Protein AF-A0A9X1UP39-F1 (afdb_monomer_lite)

pLDDT: mean 79.32, std 17.48, range [31.98, 96.69]

Structure (mmCIF, N/CA/C/O backbone):
data_AF-A0A9X1UP39-F1
#
_entry.id   AF-A0A9X1UP39-F1
#
loop_
_atom_site.group_PDB
_atom_site.id
_atom_site.type_symbol
_atom_site.label_atom_id
_atom_site.label_alt_id
_atom_site.label_comp_id
_atom_site.label_asym_id
_atom_site.label_entity_id
_atom_site.label_seq_id
_atom_site.pdbx_PDB_ins_code
_atom_site.Cartn_x
_atom_site.Cartn_y
_atom_site.Cartn_z
_atom_site.occupancy
_atom_site.B_iso_or_equiv
_atom_site.auth_seq_id
_atom_site.auth_comp_id
_atom_site.auth_asym_id
_atom_site.auth_atom_id
_atom_site.pdbx_PDB_model_num
ATOM 1 N N . MET A 1 1 ? 25.527 10.934 11.926 1.00 33.34 1 MET A N 1
ATOM 2 C CA . MET A 1 1 ? 24.744 11.881 11.109 1.00 33.34 1 MET A CA 1
ATOM 3 C C . MET A 1 1 ? 23.326 11.352 11.073 1.00 33.34 1 MET A C 1
ATOM 5 O O . MET A 1 1 ? 23.137 10.259 10.563 1.00 33.34 1 MET A O 1
ATOM 9 N N . ASN A 1 2 ? 22.376 12.047 11.701 1.00 31.98 2 ASN A N 1
ATOM 10 C CA . ASN A 1 2 ? 20.957 11.747 11.510 1.00 31.98 2 ASN A CA 1
ATOM 11 C C . ASN A 1 2 ? 20.578 12.289 10.131 1.00 31.98 2 ASN A C 1
ATOM 13 O O . ASN A 1 2 ? 20.816 13.477 9.906 1.00 31.98 2 ASN A O 1
ATOM 17 N N . PRO A 1 3 ? 20.046 11.477 9.206 1.00 48.44 3 PRO A N 1
ATOM 18 C CA . PRO A 1 3 ? 19.388 12.034 8.040 1.00 48.44 3 PRO A CA 1
ATOM 19 C C . PRO A 1 3 ? 18.202 12.850 8.554 1.00 48.44 3 PRO A C 1
ATOM 21 O O . PRO A 1 3 ? 17.373 12.326 9.300 1.00 48.44 3 PRO A O 1
ATOM 24 N N . ASP A 1 4 ? 18.143 14.129 8.199 1.00 40.31 4 ASP A N 1
ATOM 25 C CA . ASP A 1 4 ? 16.916 14.912 8.294 1.00 40.31 4 ASP A CA 1
ATOM 26 C C . ASP A 1 4 ? 15.896 14.263 7.349 1.00 40.31 4 ASP A C 1
ATOM 28 O O . ASP A 1 4 ? 15.846 14.540 6.150 1.00 40.31 4 ASP A O 1
ATOM 32 N N . TYR A 1 5 ? 15.126 13.314 7.883 1.00 45.69 5 TYR A N 1
ATOM 33 C CA . TYR A 1 5 ? 14.015 12.691 7.182 1.00 45.69 5 TYR A CA 1
ATOM 34 C C . TYR A 1 5 ? 12.920 13.742 7.034 1.00 45.69 5 TYR A C 1
ATOM 36 O O . TYR A 1 5 ? 12.173 14.037 7.967 1.00 45.69 5 TYR A O 1
ATOM 44 N N . THR A 1 6 ? 12.802 14.307 5.840 1.00 47.38 6 THR A N 1
ATOM 45 C CA . THR A 1 6 ? 11.602 15.030 5.423 1.00 47.38 6 THR A CA 1
ATOM 46 C C . THR A 1 6 ? 10.481 14.000 5.228 1.00 47.38 6 THR A C 1
ATOM 48 O O . THR A 1 6 ? 10.207 13.545 4.125 1.00 47.38 6 THR A O 1
ATOM 51 N N . LEU A 1 7 ? 9.862 13.587 6.344 1.00 54.84 7 LEU A N 1
ATOM 52 C CA . LEU A 1 7 ? 8.883 12.489 6.479 1.00 54.84 7 LEU A CA 1
ATOM 53 C C . LEU A 1 7 ? 7.608 12.625 5.622 1.00 54.84 7 LEU A C 1
ATOM 55 O O . LEU A 1 7 ? 6.813 11.689 5.553 1.00 54.84 7 LEU A O 1
ATOM 59 N N . ASP A 1 8 ? 7.397 13.770 4.977 1.00 61.25 8 ASP A N 1
ATOM 60 C CA . ASP A 1 8 ? 6.216 14.023 4.149 1.00 61.25 8 ASP A CA 1
ATOM 61 C C . ASP A 1 8 ? 6.469 13.857 2.644 1.00 61.25 8 ASP A C 1
ATOM 63 O O . ASP A 1 8 ? 5.511 13.739 1.877 1.00 61.25 8 ASP A O 1
ATOM 67 N N . ALA A 1 9 ? 7.730 13.811 2.206 1.00 72.75 9 ALA A N 1
ATOM 68 C CA . ALA A 1 9 ? 8.061 13.599 0.803 1.00 72.75 9 ALA A CA 1
ATOM 69 C C . ALA A 1 9 ? 8.105 12.102 0.464 1.00 72.75 9 ALA A C 1
ATOM 71 O O . ALA A 1 9 ? 8.513 11.266 1.272 1.00 72.75 9 ALA A O 1
ATOM 72 N N . LEU A 1 10 ? 7.687 11.765 -0.757 1.00 82.44 10 LEU A N 1
ATOM 73 C CA . LEU A 1 10 ? 7.930 10.440 -1.321 1.00 82.44 10 LEU A CA 1
ATOM 74 C C . LEU A 1 10 ? 9.443 10.214 -1.447 1.00 82.44 10 LEU A C 1
ATOM 76 O O . LEU A 1 10 ? 10.126 11.106 -1.956 1.00 82.44 10 LEU A O 1
ATOM 80 N N . PRO A 1 11 ? 9.978 9.051 -1.033 1.00 84.06 11 PRO A N 1
ATOM 81 C CA . PRO A 1 11 ? 11.379 8.734 -1.272 1.00 84.06 11 PRO A CA 1
ATOM 82 C C . PRO A 1 11 ? 11.670 8.745 -2.773 1.00 84.06 11 PRO A C 1
ATOM 84 O O . PRO A 1 11 ? 10.984 8.057 -3.530 1.00 84.06 11 PRO A O 1
ATOM 87 N N . THR A 1 12 ? 12.693 9.482 -3.206 1.00 85.12 12 THR A N 1
ATOM 88 C CA . THR A 1 12 ? 13.084 9.548 -4.625 1.00 85.12 12 THR A CA 1
ATOM 89 C C . THR A 1 12 ? 13.340 8.156 -5.199 1.00 85.12 12 THR A C 1
ATOM 91 O O . THR A 1 12 ? 12.832 7.831 -6.265 1.00 85.12 12 THR A O 1
ATOM 94 N N . GLU A 1 13 ? 14.013 7.294 -4.433 1.00 85.19 13 GLU A N 1
ATOM 95 C CA . GLU A 1 13 ? 14.283 5.901 -4.811 1.00 85.19 13 GLU A CA 1
ATOM 96 C C . GLU A 1 13 ? 13.006 5.116 -5.141 1.00 85.19 13 GLU A C 1
ATOM 98 O O . GLU A 1 13 ? 12.998 4.295 -6.051 1.00 85.19 13 GLU A O 1
ATOM 103 N N . LEU A 1 14 ? 11.904 5.367 -4.422 1.00 84.12 14 LEU A N 1
ATOM 104 C CA . LEU A 1 14 ? 10.632 4.691 -4.676 1.00 84.12 14 LEU A CA 1
ATOM 105 C C . LEU A 1 14 ? 10.068 5.081 -6.044 1.00 84.12 14 LEU A C 1
ATOM 107 O O . LEU A 1 14 ? 9.594 4.214 -6.774 1.00 84.12 14 LEU A O 1
ATOM 111 N N . VAL A 1 15 ? 10.126 6.371 -6.385 1.00 86.19 15 VAL A N 1
ATOM 112 C CA . VAL A 1 15 ? 9.671 6.877 -7.687 1.00 86.19 15 VAL A CA 1
ATOM 113 C C . VAL A 1 15 ? 10.541 6.298 -8.800 1.00 86.19 15 VAL A C 1
ATOM 115 O O . VAL A 1 15 ? 10.008 5.723 -9.744 1.00 86.19 15 VAL A O 1
ATOM 118 N N . GLU A 1 16 ? 11.864 6.333 -8.631 1.00 87.75 16 GLU A N 1
ATOM 119 C CA . GLU A 1 16 ? 12.816 5.763 -9.590 1.00 87.75 16 GLU A CA 1
ATOM 120 C C . GLU A 1 16 ? 12.591 4.259 -9.813 1.00 87.75 16 GLU A C 1
ATOM 122 O O . GLU A 1 16 ? 12.657 3.783 -10.946 1.00 87.75 16 GLU A O 1
ATOM 127 N N . TYR A 1 17 ? 12.293 3.489 -8.759 1.00 85.62 17 TYR A N 1
ATOM 128 C CA . TYR A 1 17 ? 11.991 2.063 -8.905 1.00 85.62 17 TYR A CA 1
ATOM 129 C C . TYR A 1 17 ? 10.691 1.808 -9.660 1.00 85.62 17 TYR A C 1
ATOM 131 O O . TYR A 1 17 ? 10.647 0.876 -10.461 1.00 85.62 17 TYR A O 1
ATOM 139 N N . ILE A 1 18 ? 9.654 2.613 -9.418 1.00 86.06 18 ILE A N 1
ATOM 140 C CA . ILE A 1 18 ? 8.373 2.483 -10.117 1.00 86.06 18 ILE A CA 1
ATOM 141 C C . ILE A 1 18 ? 8.559 2.801 -11.604 1.00 86.06 18 ILE A C 1
ATOM 143 O O . ILE A 1 18 ? 8.178 1.988 -12.440 1.00 86.06 18 ILE A O 1
ATOM 147 N N . GLU A 1 19 ? 9.224 3.912 -11.926 1.00 86.19 19 GLU A N 1
ATOM 148 C CA . GLU A 1 19 ? 9.491 4.324 -13.311 1.00 86.19 19 GLU A CA 1
ATOM 149 C C . GLU A 1 19 ? 10.391 3.321 -14.051 1.00 86.19 19 GLU A C 1
ATOM 151 O O . GLU A 1 19 ? 10.172 3.018 -15.225 1.00 86.19 19 GLU A O 1
ATOM 156 N N . ARG A 1 20 ? 11.391 2.740 -13.370 1.00 85.00 20 ARG A N 1
ATOM 157 C CA . ARG A 1 20 ? 12.272 1.716 -13.960 1.00 85.00 20 ARG A CA 1
ATOM 158 C C . ARG A 1 20 ? 11.538 0.412 -14.274 1.00 85.00 20 ARG A C 1
ATOM 160 O O . ARG A 1 20 ? 12.004 -0.349 -15.120 1.00 85.00 20 ARG A O 1
ATOM 167 N N . ALA A 1 21 ? 10.440 0.127 -13.582 1.00 81.94 21 ALA A N 1
ATOM 168 C CA . ALA A 1 21 ? 9.679 -1.098 -13.780 1.00 81.94 21 ALA A CA 1
ATOM 169 C C . ALA A 1 21 ? 8.984 -1.136 -15.150 1.00 81.94 21 ALA A C 1
ATOM 171 O O . ALA A 1 21 ? 8.856 -2.208 -15.745 1.00 81.94 21 ALA A O 1
ATOM 172 N N . GLY A 1 22 ? 8.574 0.024 -15.666 1.00 76.50 22 GLY A N 1
ATOM 173 C CA . GLY A 1 22 ? 7.890 0.162 -16.948 1.00 76.50 22 GLY A CA 1
ATOM 174 C C . GLY A 1 22 ? 6.450 -0.367 -16.959 1.00 76.50 22 GLY A C 1
ATOM 175 O O . GLY A 1 22 ? 6.012 -1.102 -16.073 1.00 76.50 22 GLY A O 1
ATOM 176 N N . GLU A 1 23 ? 5.715 -0.037 -18.025 1.00 75.06 23 GLU A N 1
ATOM 177 C CA . GLU A 1 23 ? 4.242 -0.125 -18.062 1.00 75.06 23 GLU A CA 1
ATOM 178 C C . GLU A 1 23 ? 3.669 -1.544 -17.897 1.00 75.06 23 GLU A C 1
ATOM 180 O O . GLU A 1 23 ? 2.533 -1.730 -17.443 1.00 75.06 23 GLU A O 1
ATOM 185 N N . ALA A 1 24 ? 4.447 -2.563 -18.269 1.00 77.31 24 ALA A N 1
ATOM 186 C CA . ALA A 1 24 ? 4.059 -3.965 -18.131 1.00 77.31 24 ALA A CA 1
ATOM 187 C C . ALA A 1 24 ? 4.182 -4.479 -16.687 1.00 77.31 24 ALA A C 1
ATOM 189 O O . ALA A 1 24 ? 3.649 -5.545 -16.368 1.00 77.31 24 ALA A O 1
ATOM 190 N N . SER A 1 25 ? 4.850 -3.728 -15.809 1.00 84.00 25 SER A N 1
ATOM 191 C CA . SER A 1 25 ? 5.100 -4.163 -14.447 1.00 84.00 25 SER A CA 1
ATOM 192 C C . SER A 1 25 ? 3.842 -4.227 -13.596 1.00 84.00 25 SER A C 1
ATOM 194 O O . SER A 1 25 ? 2.832 -3.528 -13.778 1.00 84.00 25 SER A O 1
ATOM 196 N N . ARG A 1 26 ? 3.923 -5.138 -12.633 1.00 88.19 26 ARG A N 1
ATOM 197 C CA . ARG A 1 26 ? 2.893 -5.411 -11.647 1.00 88.19 26 ARG A CA 1
ATOM 198 C C . ARG A 1 26 ? 3.521 -5.351 -10.267 1.00 88.19 26 ARG A C 1
ATOM 200 O O . ARG A 1 26 ? 4.604 -5.883 -10.030 1.00 88.19 26 ARG A O 1
ATOM 207 N N . PHE A 1 27 ? 2.812 -4.679 -9.377 1.00 90.31 27 PHE A N 1
ATOM 208 C CA . PHE A 1 27 ? 3.225 -4.436 -8.012 1.00 90.31 27 PHE A CA 1
ATOM 209 C C . PHE A 1 27 ? 2.244 -5.145 -7.098 1.00 90.31 27 PHE A C 1
ATOM 211 O O . PHE A 1 27 ? 1.042 -4.881 -7.149 1.00 90.31 27 PHE A O 1
ATOM 218 N N . ARG A 1 28 ? 2.736 -6.040 -6.249 1.00 92.31 28 ARG A N 1
ATOM 219 C CA . ARG A 1 28 ? 1.906 -6.654 -5.217 1.00 92.31 28 ARG A CA 1
ATOM 220 C C . ARG A 1 28 ? 1.858 -5.723 -4.021 1.00 92.31 28 ARG A C 1
ATOM 222 O O . ARG A 1 28 ? 2.900 -5.371 -3.473 1.00 92.31 28 ARG A O 1
ATOM 229 N N . ARG A 1 29 ? 0.660 -5.349 -3.589 1.00 94.06 29 ARG A N 1
ATOM 230 C CA . ARG A 1 29 ? 0.463 -4.532 -2.39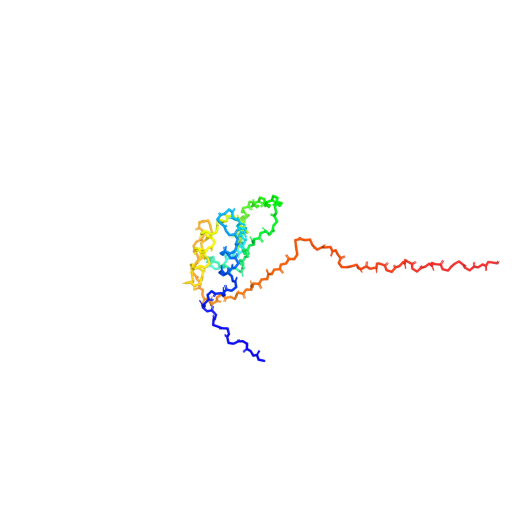5 1.00 94.06 29 ARG A CA 1
ATOM 231 C C . ARG A 1 29 ? -0.199 -5.370 -1.311 1.00 94.06 29 ARG A C 1
ATOM 233 O O . ARG A 1 29 ? -1.216 -6.013 -1.543 1.00 94.06 29 ARG A O 1
ATOM 240 N N . ARG A 1 30 ? 0.391 -5.346 -0.116 1.00 95.25 30 ARG A N 1
ATOM 241 C CA . ARG A 1 30 ? -0.084 -6.042 1.084 1.00 95.25 30 ARG A CA 1
ATOM 242 C C . ARG A 1 30 ? -0.254 -5.049 2.216 1.00 95.25 30 ARG A C 1
ATOM 244 O O . ARG A 1 30 ? 0.629 -4.223 2.439 1.00 95.25 30 ARG A O 1
ATOM 251 N N . ALA A 1 31 ? -1.363 -5.124 2.938 1.00 95.94 31 ALA A N 1
ATOM 252 C CA . ALA A 1 31 ? -1.624 -4.233 4.059 1.00 95.94 31 ALA A CA 1
ATOM 253 C C . ALA A 1 31 ? -2.285 -4.952 5.230 1.00 95.94 31 ALA A C 1
ATOM 255 O O . ALA A 1 31 ? -3.106 -5.852 5.055 1.00 95.94 31 ALA A O 1
ATOM 256 N N . VAL A 1 32 ? -1.941 -4.504 6.435 1.00 96.19 32 VAL A N 1
ATOM 257 C CA . VAL A 1 32 ? -2.578 -4.942 7.676 1.00 96.19 32 VAL A CA 1
ATOM 258 C C . VAL A 1 32 ? -3.382 -3.782 8.231 1.00 96.19 32 VAL A C 1
ATOM 260 O O . VAL A 1 32 ? -2.820 -2.756 8.630 1.00 96.19 32 VAL A O 1
ATOM 263 N N . LEU A 1 33 ? -4.700 -3.954 8.263 1.00 95.75 33 LEU A N 1
ATOM 264 C CA . LEU A 1 33 ? -5.625 -3.004 8.868 1.00 95.75 33 LEU A CA 1
ATOM 265 C C . LEU A 1 33 ? -6.111 -3.558 10.201 1.00 95.75 33 LEU A C 1
ATOM 267 O O . LEU A 1 33 ? -6.390 -4.751 10.307 1.00 95.75 33 LEU A O 1
ATOM 271 N N . THR A 1 34 ? -6.259 -2.704 11.208 1.00 96.06 34 THR A N 1
ATOM 272 C CA . THR A 1 34 ? -6.835 -3.091 12.506 1.00 96.06 34 THR A CA 1
ATOM 273 C C . THR A 1 34 ? -7.956 -2.154 12.903 1.00 96.06 34 THR A C 1
ATOM 275 O O . THR A 1 34 ? -7.842 -0.954 12.670 1.00 96.06 34 THR A O 1
ATOM 278 N N . ASN A 1 35 ? -9.006 -2.681 13.529 1.00 93.94 35 ASN A N 1
ATOM 279 C CA . ASN A 1 35 ? -10.087 -1.882 14.092 1.00 93.94 35 ASN A CA 1
ATOM 280 C C . ASN A 1 35 ? -9.876 -1.702 15.601 1.00 93.94 35 ASN A C 1
ATOM 282 O O . ASN A 1 35 ? -9.979 -2.663 16.368 1.00 93.94 35 ASN A O 1
ATOM 286 N N . GLY A 1 36 ? -9.577 -0.470 16.012 1.00 89.75 36 GLY A N 1
ATOM 287 C CA . GLY A 1 36 ? -9.526 -0.048 17.408 1.00 89.75 36 GLY A CA 1
ATOM 288 C C . GLY A 1 36 ? -10.621 0.978 17.677 1.00 89.75 36 GLY A C 1
ATOM 289 O O . GLY A 1 36 ? -10.746 1.954 16.945 1.00 89.75 36 GLY A O 1
ATOM 290 N N . ASN A 1 37 ? -11.428 0.774 18.721 1.00 89.06 37 ASN A N 1
ATOM 291 C CA . ASN A 1 37 ? -12.481 1.718 19.127 1.00 89.06 37 ASN A CA 1
ATOM 292 C C . ASN A 1 37 ? -13.459 2.105 17.993 1.00 89.06 37 ASN A C 1
ATOM 294 O O . ASN A 1 37 ? -13.923 3.241 17.928 1.00 89.06 37 ASN A O 1
ATOM 298 N N . GLY A 1 38 ? -13.761 1.172 17.083 1.00 89.06 38 GLY A N 1
ATOM 299 C CA . GLY A 1 38 ? -14.666 1.404 15.953 1.00 89.06 38 GLY A CA 1
ATOM 300 C C . GLY A 1 38 ? -14.022 2.112 14.757 1.00 89.06 38 GLY A C 1
ATOM 301 O O . GLY A 1 38 ? -14.719 2.403 13.786 1.00 89.06 38 GLY A O 1
ATOM 302 N N . LYS A 1 39 ? -12.710 2.373 14.792 1.00 90.88 39 LYS A N 1
ATOM 303 C CA . LYS A 1 39 ? -11.961 3.031 13.720 1.00 90.88 39 LYS A CA 1
ATOM 304 C C . LYS A 1 39 ? -10.923 2.086 13.122 1.00 90.88 39 LYS A C 1
ATOM 306 O O . LYS A 1 39 ? -10.156 1.451 13.842 1.00 90.88 39 LYS A O 1
ATOM 311 N N . TRP A 1 40 ? -10.891 2.014 11.793 1.00 93.88 40 TRP A N 1
ATOM 312 C CA . TRP A 1 40 ? -9.854 1.288 11.065 1.00 93.88 40 TRP A CA 1
ATOM 313 C C . TRP A 1 40 ? -8.569 2.112 10.969 1.00 93.88 40 TRP A C 1
ATOM 315 O O . TRP A 1 40 ? -8.598 3.301 10.651 1.00 93.88 40 TRP A O 1
ATOM 325 N N . GLU A 1 41 ? -7.442 1.452 11.206 1.00 93.25 41 GLU A N 1
ATOM 326 C CA . GLU A 1 41 ? -6.095 2.017 11.164 1.00 93.25 41 GLU A CA 1
ATOM 327 C C . GLU A 1 41 ? -5.185 1.135 10.308 1.00 93.25 41 GLU A C 1
ATOM 329 O O . GLU A 1 41 ? -5.264 -0.094 10.370 1.00 93.25 41 GLU A O 1
ATOM 334 N N . LEU A 1 42 ? -4.291 1.763 9.543 1.00 93.50 42 LEU A N 1
ATOM 335 C CA . LEU A 1 42 ? -3.228 1.075 8.816 1.00 93.50 42 LEU A CA 1
ATOM 336 C C . LEU A 1 42 ? -2.061 0.801 9.772 1.00 93.50 42 LEU A C 1
ATOM 338 O O . LEU A 1 42 ? -1.487 1.742 10.317 1.00 93.50 42 LEU A O 1
ATOM 342 N N . ARG A 1 43 ? -1.689 -0.469 9.958 1.00 92.62 43 ARG A N 1
ATOM 343 C CA . ARG A 1 43 ? -0.521 -0.858 10.771 1.00 92.62 43 ARG A CA 1
ATOM 344 C C . ARG A 1 4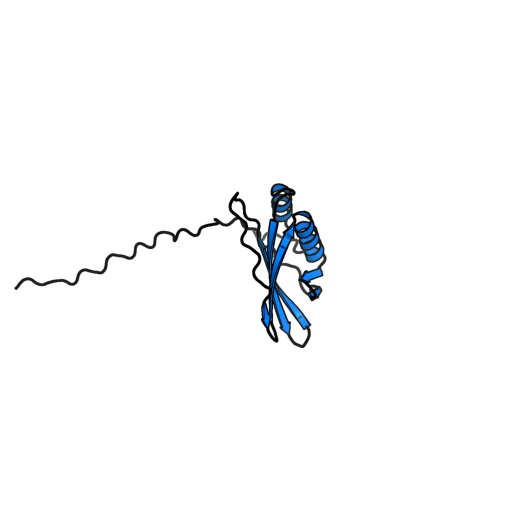3 ? 0.752 -0.937 9.951 1.00 92.62 43 ARG A C 1
ATOM 346 O O . ARG A 1 43 ? 1.786 -0.434 10.373 1.00 92.62 43 ARG A O 1
ATOM 353 N N . CYS A 1 44 ? 0.671 -1.564 8.787 1.00 92.50 44 CYS A N 1
ATOM 354 C CA . CYS A 1 44 ? 1.766 -1.629 7.835 1.00 92.50 44 CYS A CA 1
ATOM 355 C C . CYS A 1 44 ? 1.220 -1.813 6.421 1.00 92.50 44 CYS A C 1
ATOM 357 O O . CYS A 1 44 ? 0.137 -2.369 6.221 1.00 92.50 44 CYS A O 1
ATOM 359 N N . CYS A 1 45 ? 1.988 -1.332 5.449 1.00 93.88 45 CYS A N 1
ATOM 360 C CA . CYS A 1 45 ? 1.754 -1.549 4.033 1.00 93.88 45 CYS A CA 1
ATOM 361 C C . CYS A 1 45 ? 3.092 -1.877 3.380 1.00 93.88 45 CYS A C 1
ATOM 363 O O . CYS A 1 45 ? 4.093 -1.212 3.643 1.00 93.88 45 CYS A O 1
ATOM 365 N N . THR A 1 46 ? 3.103 -2.876 2.513 1.00 93.62 46 THR A N 1
ATOM 366 C CA . THR A 1 46 ? 4.260 -3.241 1.702 1.00 93.62 46 THR A CA 1
ATOM 367 C C . THR A 1 46 ? 3.828 -3.252 0.249 1.00 93.62 46 THR A C 1
ATOM 369 O O . THR A 1 46 ? 2.772 -3.790 -0.078 1.00 93.62 46 THR A O 1
ATOM 372 N N . VAL A 1 47 ? 4.637 -2.644 -0.610 1.00 92.12 47 VAL A N 1
ATOM 373 C CA . VAL A 1 47 ? 4.492 -2.734 -2.060 1.00 92.12 47 VAL A CA 1
ATOM 374 C C . VAL A 1 47 ? 5.744 -3.404 -2.597 1.00 92.12 47 VAL A C 1
ATOM 376 O O . VAL A 1 47 ? 6.856 -3.007 -2.261 1.00 92.12 47 VAL A O 1
ATOM 379 N N . GLU A 1 48 ? 5.558 -4.452 -3.383 1.00 90.19 48 GLU A N 1
ATOM 380 C CA . GLU A 1 48 ? 6.621 -5.314 -3.880 1.00 90.19 48 GLU A CA 1
ATOM 381 C C . GLU A 1 48 ? 6.573 -5.346 -5.398 1.00 90.19 48 GLU A C 1
ATOM 383 O O . GLU A 1 48 ? 5.515 -5.561 -5.989 1.00 90.19 48 GLU A O 1
ATOM 388 N N . TRP A 1 49 ? 7.734 -5.182 -6.016 1.00 87.31 49 TRP A N 1
ATOM 389 C CA . TRP A 1 49 ? 7.935 -5.425 -7.434 1.00 87.31 49 TRP A CA 1
ATOM 390 C C . TRP A 1 49 ? 8.903 -6.595 -7.605 1.00 87.31 49 TRP A C 1
ATOM 392 O O . TRP A 1 49 ? 9.912 -6.685 -6.903 1.00 87.31 49 TRP A O 1
ATOM 402 N N . PHE A 1 50 ? 8.580 -7.503 -8.522 1.00 80.69 50 PHE A N 1
ATOM 403 C CA . PHE A 1 50 ? 9.378 -8.687 -8.819 1.00 80.69 50 PHE A CA 1
ATOM 404 C C . PHE A 1 50 ? 10.226 -8.436 -10.068 1.00 80.69 50 PHE A C 1
ATOM 406 O O . PHE A 1 50 ? 9.698 -8.222 -11.154 1.00 80.69 50 PHE A O 1
ATOM 413 N N . PHE A 1 51 ? 11.550 -8.469 -9.903 1.00 72.75 51 PHE A N 1
ATOM 414 C CA . PHE A 1 51 ? 12.544 -8.144 -10.936 1.00 72.75 51 PHE A CA 1
ATOM 415 C C . PHE A 1 51 ? 12.832 -9.289 -11.933 1.00 72.75 51 PHE A C 1
ATOM 417 O O . PHE A 1 51 ? 13.897 -9.304 -12.548 1.00 72.75 51 PHE A O 1
ATOM 424 N N . CYS A 1 52 ? 11.943 -10.272 -12.084 1.00 62.94 52 CYS A N 1
ATOM 425 C CA . CYS A 1 52 ? 12.225 -11.487 -12.854 1.00 62.94 52 CYS A CA 1
ATOM 426 C C . CYS A 1 52 ? 11.140 -11.774 -13.898 1.00 62.94 52 CYS A C 1
ATOM 428 O O . CYS A 1 52 ? 9.976 -11.464 -13.673 1.00 62.94 52 CYS A O 1
ATOM 430 N N . ASP A 1 53 ? 11.529 -12.445 -14.989 1.00 60.84 53 ASP A N 1
ATOM 431 C CA . ASP A 1 53 ? 10.625 -13.004 -16.014 1.00 60.84 53 ASP A CA 1
ATOM 432 C C . ASP A 1 53 ? 9.774 -14.183 -15.488 1.00 60.84 53 ASP A C 1
ATOM 434 O O . ASP A 1 53 ? 8.999 -14.788 -16.229 1.00 60.84 53 ASP A O 1
ATOM 438 N N . GLU A 1 54 ? 9.944 -14.549 -14.215 1.00 61.12 54 GLU A N 1
ATOM 439 C CA . GLU A 1 54 ? 9.136 -15.564 -13.549 1.00 61.12 54 GLU A CA 1
ATOM 440 C C . GLU A 1 54 ? 7.730 -15.031 -13.252 1.00 61.12 54 GLU A C 1
ATOM 442 O O . GLU A 1 54 ? 7.518 -13.845 -12.995 1.00 61.12 54 GLU A O 1
ATOM 447 N N . GLU A 1 55 ? 6.749 -15.932 -13.29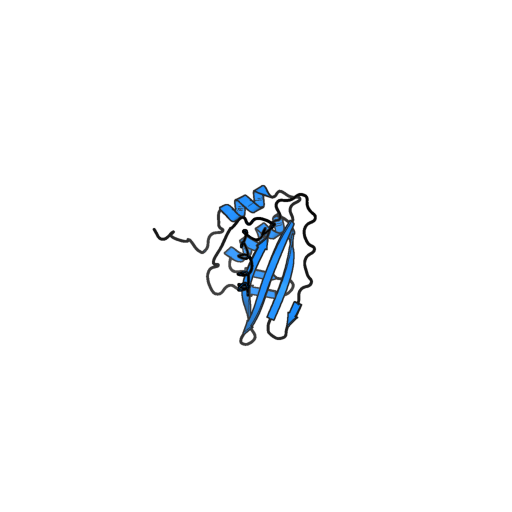7 1.00 66.88 55 GLU A N 1
ATOM 448 C CA . GLU A 1 55 ? 5.345 -15.593 -13.104 1.00 66.88 55 GLU A CA 1
ATOM 449 C C . GLU A 1 55 ? 5.136 -14.922 -11.739 1.00 66.88 55 GLU A C 1
ATOM 451 O O . GLU A 1 55 ? 5.453 -15.483 -10.686 1.00 66.88 55 GLU A O 1
ATOM 456 N N . MET A 1 56 ? 4.605 -13.696 -11.757 1.00 72.50 56 MET A N 1
ATOM 457 C CA . MET A 1 56 ? 4.303 -12.974 -10.528 1.00 72.50 56 MET A CA 1
ATOM 458 C C . MET A 1 56 ? 3.317 -13.802 -9.689 1.00 72.50 56 MET A C 1
ATOM 460 O O . MET A 1 56 ? 2.278 -14.209 -10.218 1.00 72.50 56 MET A O 1
ATOM 464 N N . PRO A 1 57 ? 3.576 -14.008 -8.383 1.00 71.81 57 PRO A N 1
ATOM 465 C CA . PRO A 1 57 ? 2.641 -14.721 -7.528 1.00 71.81 57 PRO A CA 1
ATOM 466 C C . PRO A 1 57 ? 1.257 -14.075 -7.595 1.00 71.81 57 PRO A C 1
ATOM 468 O O . PRO A 1 57 ? 1.125 -12.855 -7.448 1.00 71.81 57 PRO A O 1
ATOM 471 N N . SER A 1 58 ? 0.220 -14.890 -7.794 1.00 75.38 58 SER A N 1
ATOM 472 C CA . SER A 1 58 ? -1.160 -14.418 -7.717 1.00 75.38 58 SER A CA 1
ATOM 473 C C . SER A 1 58 ? -1.408 -13.781 -6.351 1.00 75.38 58 SER A C 1
ATOM 475 O O . SER A 1 58 ? -1.026 -14.368 -5.335 1.00 75.38 58 SER A O 1
ATOM 477 N N . ALA A 1 59 ? -2.074 -12.625 -6.324 1.00 79.62 59 ALA A N 1
ATOM 478 C CA . ALA A 1 59 ? -2.499 -12.022 -5.068 1.00 79.62 59 ALA A CA 1
ATOM 479 C C . ALA A 1 59 ? -3.341 -13.019 -4.261 1.00 79.62 59 ALA A C 1
ATOM 481 O O . ALA A 1 59 ? -4.306 -13.598 -4.772 1.00 79.62 59 ALA A O 1
ATOM 482 N N . ALA A 1 60 ? -2.972 -13.222 -2.999 1.00 81.88 60 ALA A N 1
ATOM 483 C CA . ALA A 1 60 ? -3.780 -13.972 -2.057 1.00 81.88 60 ALA A CA 1
ATOM 484 C C . ALA A 1 60 ? -5.134 -13.278 -1.848 1.00 81.88 60 ALA A C 1
ATOM 486 O O . ALA A 1 60 ? -5.282 -12.066 -2.002 1.00 81.88 60 ALA A O 1
ATOM 487 N N . SER A 1 61 ? -6.148 -14.055 -1.470 1.00 86.44 61 SER A N 1
ATOM 488 C CA . SER A 1 61 ? -7.445 -13.480 -1.111 1.00 86.44 61 SER A CA 1
ATOM 489 C C . SER A 1 61 ? -7.311 -12.569 0.111 1.00 86.44 61 SER A C 1
ATOM 491 O O . SER A 1 61 ? -6.575 -12.875 1.050 1.00 86.44 61 SER A O 1
ATOM 493 N N . THR A 1 62 ? -8.058 -11.465 0.124 1.00 90.56 62 THR A N 1
ATOM 494 C CA . THR A 1 62 ? -8.168 -10.623 1.321 1.00 90.56 62 THR A CA 1
ATOM 495 C C . THR A 1 62 ? -8.827 -11.425 2.443 1.00 90.56 62 THR A C 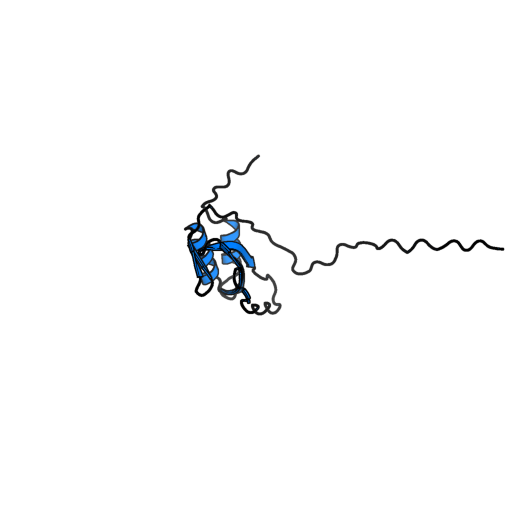1
ATOM 497 O O . THR A 1 62 ? -9.919 -11.964 2.262 1.00 90.56 62 THR A O 1
ATOM 500 N N . HIS A 1 63 ? -8.181 -11.487 3.607 1.00 92.69 63 HIS A N 1
ATOM 501 C CA . HIS A 1 63 ? -8.718 -12.168 4.784 1.00 92.69 63 HIS A CA 1
ATOM 502 C C . HIS A 1 63 ? -9.310 -11.143 5.747 1.00 92.69 63 HIS A C 1
ATOM 504 O O . HIS A 1 63 ? -8.627 -10.209 6.174 1.00 92.69 63 HIS A O 1
ATOM 510 N N . GLN A 1 64 ? -10.579 -11.332 6.101 1.00 93.50 64 GLN A N 1
ATOM 511 C CA . GLN A 1 64 ? -11.295 -10.469 7.032 1.00 93.50 64 GLN A CA 1
ATOM 512 C C . GLN A 1 64 ? -11.503 -11.180 8.368 1.00 93.50 64 GLN A C 1
ATOM 514 O O . GLN A 1 64 ? -11.988 -12.309 8.427 1.00 93.50 64 GLN A O 1
ATOM 519 N N . TYR A 1 65 ? -11.157 -10.482 9.439 1.00 92.88 65 TYR A N 1
ATOM 520 C CA . TYR A 1 65 ? -11.383 -10.865 10.824 1.00 92.88 65 TYR A CA 1
ATOM 521 C C . TYR A 1 65 ? -12.190 -9.763 11.510 1.00 92.88 65 TYR A C 1
ATOM 523 O O . TYR A 1 65 ? -12.231 -8.626 11.042 1.00 92.88 65 TYR A O 1
ATOM 531 N N . GLU A 1 66 ? -12.773 -10.064 12.671 1.00 92.50 66 GLU A N 1
ATOM 532 C CA . GLU A 1 66 ? -13.599 -9.107 13.424 1.00 92.50 66 GLU A CA 1
ATOM 533 C C . GLU A 1 66 ? -12.892 -7.758 13.665 1.00 92.50 66 GLU A C 1
ATOM 535 O O . GLU A 1 66 ? -13.504 -6.698 13.565 1.00 92.50 66 GLU A O 1
ATOM 540 N N . LYS A 1 67 ? -11.585 -7.794 13.956 1.00 95.19 67 LYS A N 1
ATOM 541 C CA . LYS A 1 67 ? -10.781 -6.607 14.296 1.00 95.19 67 LYS A CA 1
ATOM 542 C C . LYS A 1 67 ? -9.568 -6.396 13.397 1.00 95.19 67 LYS A C 1
ATOM 544 O O . LYS A 1 67 ? -8.738 -5.539 13.699 1.00 95.19 67 LYS A O 1
ATOM 549 N N . ALA A 1 68 ? -9.432 -7.171 12.326 1.00 96.25 68 ALA A N 1
ATOM 550 C CA . ALA A 1 68 ? -8.272 -7.096 11.449 1.00 96.25 68 ALA A CA 1
ATOM 551 C C . ALA A 1 68 ? -8.625 -7.434 10.001 1.00 96.25 68 ALA A C 1
ATOM 553 O O . ALA A 1 68 ? -9.504 -8.251 9.744 1.00 96.25 68 ALA A O 1
ATOM 554 N N . VAL A 1 69 ? -7.900 -6.843 9.058 1.00 96.12 69 VAL A N 1
ATOM 555 C CA . VAL A 1 69 ? -7.955 -7.204 7.640 1.00 96.12 69 VAL A CA 1
ATOM 556 C C . VAL A 1 69 ? -6.533 -7.395 7.145 1.00 96.12 69 VAL A C 1
ATOM 558 O O . VAL A 1 69 ? -5.692 -6.511 7.317 1.00 96.12 69 VAL A O 1
ATOM 561 N N . LEU A 1 70 ? -6.278 -8.548 6.530 1.00 96.69 70 LEU A N 1
ATOM 562 C CA . LEU A 1 70 ? -5.075 -8.799 5.744 1.00 96.69 70 LEU A CA 1
ATOM 563 C C . LEU A 1 70 ? -5.459 -8.600 4.284 1.00 96.69 70 LEU A C 1
ATOM 565 O O . LEU A 1 70 ? -6.132 -9.442 3.688 1.00 96.69 70 LEU A O 1
ATOM 569 N N . TYR A 1 71 ? -5.103 -7.439 3.753 1.00 95.44 71 TYR A N 1
ATOM 570 C CA . TYR A 1 71 ? -5.440 -7.026 2.403 1.00 95.44 71 TYR A CA 1
ATOM 571 C C . TYR A 1 71 ? -4.290 -7.342 1.456 1.00 95.44 71 TYR A C 1
ATOM 573 O O . TYR A 1 71 ? -3.133 -7.064 1.778 1.00 95.44 71 TYR A O 1
ATOM 581 N N . GLU A 1 72 ? -4.618 -7.877 0.287 1.00 95.06 72 GLU A N 1
ATOM 582 C CA . GLU A 1 72 ? -3.657 -8.129 -0.780 1.00 95.06 72 GLU A CA 1
ATOM 583 C C . GLU A 1 72 ? -4.305 -7.865 -2.142 1.00 95.06 72 GLU A C 1
ATOM 585 O O . GLU A 1 72 ? -5.419 -8.322 -2.407 1.00 95.06 72 GLU A O 1
ATOM 590 N N . ASP A 1 73 ? -3.618 -7.097 -2.987 1.00 93.25 73 ASP A N 1
ATOM 591 C CA . ASP A 1 73 ? -4.009 -6.832 -4.368 1.00 93.25 73 ASP A CA 1
ATOM 592 C C . ASP A 1 73 ? -2.794 -6.613 -5.284 1.00 93.25 73 ASP A C 1
ATOM 594 O O . ASP A 1 73 ? -1.632 -6.649 -4.863 1.00 93.25 73 ASP A O 1
ATOM 598 N N . VAL A 1 74 ? -3.081 -6.429 -6.574 1.00 92.25 74 VAL A N 1
ATOM 599 C CA . VAL A 1 74 ? -2.086 -6.142 -7.608 1.00 92.25 74 VAL A CA 1
ATOM 600 C C . VAL A 1 74 ? -2.373 -4.777 -8.210 1.00 92.25 74 VAL A C 1
ATOM 602 O O . VAL A 1 74 ? -3.489 -4.503 -8.651 1.00 92.25 74 VAL A O 1
ATOM 605 N N . LEU A 1 75 ? -1.338 -3.952 -8.285 1.00 92.19 75 LEU A N 1
ATOM 606 C CA . LEU A 1 75 ? -1.357 -2.643 -8.914 1.00 92.19 75 LEU A CA 1
ATOM 607 C C . LEU A 1 75 ? -0.545 -2.676 -10.213 1.00 92.19 75 L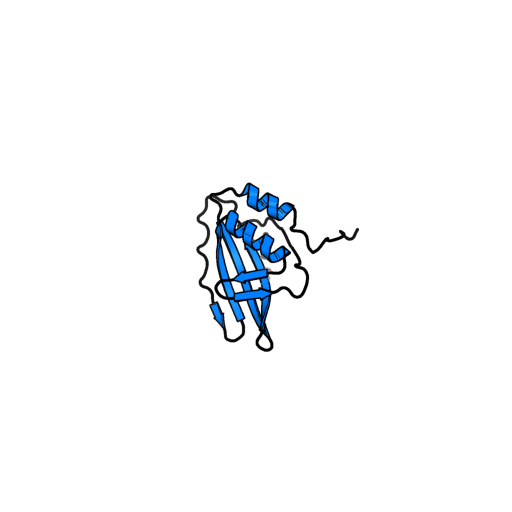EU A C 1
ATOM 609 O O . LEU A 1 75 ? 0.505 -3.311 -10.303 1.00 92.19 75 LEU A O 1
ATOM 613 N N . SER A 1 76 ? -1.018 -1.958 -11.225 1.00 90.38 76 SER A N 1
ATOM 614 C CA . SER A 1 76 ? -0.160 -1.483 -12.317 1.00 90.38 76 SER A CA 1
ATOM 615 C C . SER A 1 76 ? 0.800 -0.397 -11.823 1.00 90.38 76 SER A C 1
ATOM 617 O O . SER A 1 76 ? 0.588 0.178 -10.756 1.00 90.38 76 SER A O 1
ATOM 619 N N . GLU A 1 77 ? 1.814 -0.067 -12.621 1.00 89.81 77 GLU A N 1
ATOM 620 C CA . GLU A 1 77 ? 2.725 1.059 -12.363 1.00 89.81 77 GLU A CA 1
ATOM 621 C C . GLU A 1 77 ? 1.972 2.354 -12.024 1.00 89.81 77 GLU A C 1
ATOM 623 O O . GLU A 1 77 ? 2.173 2.935 -10.957 1.00 89.81 77 GLU A O 1
ATOM 628 N N . ARG A 1 78 ? 1.016 2.750 -12.875 1.00 91.38 78 ARG A N 1
ATOM 629 C CA . ARG A 1 78 ? 0.203 3.954 -12.658 1.00 91.38 78 ARG A CA 1
ATOM 630 C C . ARG A 1 78 ? -0.570 3.900 -11.340 1.00 91.38 78 ARG A C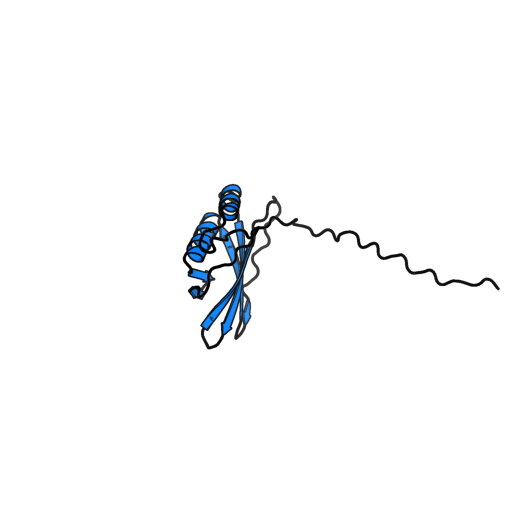 1
ATOM 632 O O . ARG A 1 78 ? -0.567 4.871 -10.593 1.00 91.38 78 ARG A O 1
ATOM 639 N N . GLN A 1 79 ? -1.207 2.769 -11.036 1.00 93.44 79 GLN A N 1
ATOM 640 C CA . GLN A 1 79 ? -1.945 2.602 -9.779 1.00 93.44 79 GLN A CA 1
ATOM 641 C C . GLN A 1 79 ? -1.017 2.618 -8.559 1.00 93.44 79 GLN A C 1
ATOM 643 O O . GLN A 1 79 ? -1.401 3.128 -7.509 1.00 93.44 79 GLN A O 1
ATOM 648 N N . CYS A 1 80 ? 0.199 2.082 -8.686 1.00 93.12 80 CYS A N 1
ATOM 649 C CA . CYS A 1 80 ? 1.216 2.144 -7.644 1.00 93.12 80 CYS A CA 1
ATOM 650 C C . CYS A 1 80 ? 1.637 3.595 -7.386 1.00 93.12 80 CYS A C 1
ATOM 652 O O . CYS A 1 80 ? 1.624 4.034 -6.237 1.00 93.12 80 CYS A O 1
ATOM 654 N N . LEU A 1 81 ? 1.924 4.360 -8.443 1.00 91.69 81 LEU A N 1
ATOM 655 C CA . LEU A 1 81 ? 2.291 5.772 -8.336 1.00 91.69 81 LEU A CA 1
ATOM 656 C C . LEU A 1 81 ? 1.161 6.624 -7.737 1.00 91.69 81 LEU A C 1
ATOM 658 O O . LEU A 1 81 ? 1.398 7.431 -6.835 1.00 91.69 81 LEU A O 1
ATOM 662 N N . GLU A 1 82 ? -0.076 6.418 -8.193 1.00 93.31 82 GLU A N 1
ATOM 663 C CA . GLU A 1 82 ? -1.271 7.059 -7.632 1.00 93.31 82 GLU A CA 1
ATOM 664 C C . GLU A 1 82 ? -1.415 6.721 -6.141 1.00 93.31 82 GLU A C 1
ATOM 666 O O . GLU A 1 82 ? -1.602 7.615 -5.316 1.00 93.31 82 GLU A O 1
ATOM 671 N N . PHE A 1 83 ? -1.250 5.447 -5.772 1.00 93.75 83 PHE A N 1
ATOM 672 C CA . PHE A 1 83 ? -1.350 4.996 -4.387 1.00 93.75 83 PHE A CA 1
ATOM 673 C C . PHE A 1 83 ? -0.312 5.656 -3.474 1.00 93.75 83 PHE A C 1
ATOM 675 O O . PHE A 1 83 ? -0.680 6.196 -2.430 1.00 93.75 83 PHE A O 1
ATOM 682 N N . VAL A 1 84 ? 0.972 5.639 -3.844 1.00 91.56 84 VAL A N 1
ATOM 683 C CA . VAL A 1 84 ? 2.032 6.217 -2.999 1.00 91.56 84 VAL A CA 1
ATOM 684 C C . VAL A 1 84 ? 1.892 7.742 -2.903 1.00 91.56 84 VAL A C 1
ATOM 686 O O . VAL A 1 84 ? 2.141 8.320 -1.843 1.00 91.56 84 VAL A O 1
ATOM 689 N N . THR A 1 85 ? 1.394 8.387 -3.963 1.00 91.00 85 THR A N 1
ATOM 690 C CA . THR A 1 85 ? 1.070 9.822 -3.986 1.00 91.00 85 THR A CA 1
ATOM 691 C C . THR A 1 85 ? -0.093 10.176 -3.063 1.00 91.00 85 THR A C 1
ATOM 693 O O . THR A 1 85 ? -0.039 11.180 -2.359 1.00 91.00 85 THR A O 1
ATOM 696 N N . GLU A 1 86 ? -1.154 9.377 -3.017 1.00 92.06 86 GLU A N 1
ATOM 697 C CA . GLU A 1 86 ? -2.237 9.608 -2.055 1.00 92.06 86 GLU A CA 1
ATOM 698 C C . GLU A 1 86 ? -1.780 9.315 -0.619 1.00 92.06 86 GLU A C 1
ATOM 700 O O . GLU A 1 86 ? -2.119 10.061 0.306 1.00 92.06 86 GLU A O 1
ATOM 705 N N . LEU A 1 87 ? -0.926 8.303 -0.431 1.00 90.62 87 LEU A N 1
ATOM 706 C CA . LEU A 1 87 ? -0.370 7.960 0.877 1.00 90.62 87 LEU A CA 1
ATOM 707 C C . LEU A 1 87 ? 0.500 9.093 1.446 1.00 90.62 87 LEU A C 1
ATOM 709 O O . LEU A 1 87 ? 0.399 9.403 2.639 1.00 90.62 87 LEU A O 1
ATOM 713 N N . SER A 1 88 ? 1.289 9.773 0.607 1.00 87.62 88 SER A N 1
ATOM 714 C CA . SER A 1 88 ? 2.068 10.951 1.020 1.00 87.62 88 SER A CA 1
ATOM 715 C C . SER A 1 88 ? 1.177 12.139 1.403 1.00 87.62 88 SER A C 1
ATOM 717 O O . SER A 1 88 ? 1.482 12.843 2.365 1.00 87.62 88 SER A O 1
ATOM 719 N N . LYS A 1 89 ? 0.004 12.281 0.770 1.00 88.38 89 LYS A N 1
ATOM 720 C CA . LYS A 1 89 ? -1.053 13.239 1.158 1.00 88.38 89 LYS A CA 1
ATOM 721 C C . LYS A 1 89 ? -1.874 12.799 2.378 1.00 88.38 89 LYS A C 1
ATOM 723 O O . LYS A 1 89 ? -2.760 13.527 2.826 1.00 88.38 89 LYS A O 1
ATOM 728 N N . GLY A 1 90 ? -1.598 11.618 2.928 1.00 90.06 90 GLY A N 1
ATOM 729 C CA . GLY A 1 90 ? -2.257 11.100 4.122 1.00 90.06 90 GLY A CA 1
ATOM 730 C C . GLY A 1 90 ? -3.581 10.379 3.869 1.00 90.06 90 GLY A C 1
ATOM 731 O O . GLY A 1 90 ? -4.410 10.297 4.779 1.00 90.06 90 GLY A O 1
ATOM 732 N N . ILE A 1 91 ? -3.789 9.853 2.663 1.00 92.06 91 ILE A N 1
ATOM 733 C CA . ILE A 1 91 ? -4.964 9.061 2.294 1.00 92.06 91 ILE A CA 1
ATOM 734 C C . ILE A 1 91 ? -4.503 7.667 1.866 1.00 92.06 91 ILE A C 1
ATOM 736 O O . ILE A 1 91 ? -3.607 7.529 1.044 1.00 92.06 91 ILE A O 1
ATOM 740 N N . ALA A 1 92 ? -5.137 6.621 2.391 1.00 93.19 92 ALA A N 1
ATOM 741 C CA . ALA A 1 92 ? -4.898 5.254 1.935 1.00 93.19 92 ALA A CA 1
ATOM 742 C C . ALA A 1 92 ? -6.224 4.563 1.605 1.00 93.19 92 ALA A C 1
ATOM 744 O O . ALA A 1 92 ? -7.167 4.627 2.395 1.00 93.19 92 ALA A O 1
ATOM 745 N N . GLN A 1 93 ? -6.289 3.906 0.446 1.00 94.88 93 GLN A N 1
ATOM 746 C CA . GLN A 1 93 ? -7.461 3.157 -0.010 1.00 94.88 93 GLN A CA 1
ATOM 747 C C . GLN A 1 93 ? -7.096 1.686 -0.229 1.00 94.88 93 GLN A C 1
ATOM 749 O O . GLN A 1 93 ? -6.192 1.382 -1.013 1.00 94.88 93 GLN A O 1
ATOM 754 N N . PHE A 1 94 ? -7.833 0.788 0.423 1.00 94.25 94 PHE A N 1
ATOM 755 C CA . PHE A 1 94 ? -7.697 -0.665 0.302 1.00 94.25 94 PHE A CA 1
ATOM 756 C C . PHE A 1 94 ? -9.088 -1.275 0.124 1.00 94.25 94 PHE A C 1
ATOM 758 O O . PHE A 1 94 ? -9.845 -1.341 1.087 1.00 94.25 94 PHE A O 1
ATOM 765 N N . GLY A 1 95 ? -9.470 -1.671 -1.094 1.00 90.25 95 GLY A N 1
ATOM 766 C CA . GLY A 1 95 ? -10.850 -2.091 -1.376 1.00 90.25 95 GLY A CA 1
ATOM 767 C C . GLY A 1 95 ? -11.857 -1.027 -0.920 1.00 90.25 95 GLY A C 1
ATOM 768 O O . GLY A 1 95 ? -11.753 0.125 -1.335 1.00 90.25 95 GLY A O 1
ATOM 769 N N . ASP A 1 96 ? -12.758 -1.387 -0.005 1.00 91.19 96 ASP A N 1
ATOM 770 C CA . ASP A 1 96 ? -13.763 -0.480 0.576 1.00 91.19 96 ASP A CA 1
ATOM 771 C C . ASP A 1 96 ? -13.247 0.356 1.766 1.00 91.19 96 ASP A C 1
ATOM 773 O O . ASP A 1 96 ? -13.934 1.252 2.261 1.00 91.19 96 ASP A O 1
ATOM 777 N N . TYR A 1 97 ? -12.023 0.105 2.238 1.00 92.00 97 TYR A N 1
ATOM 778 C CA . TYR A 1 97 ? -11.436 0.806 3.378 1.00 92.00 97 TYR A CA 1
ATOM 779 C C . TYR A 1 97 ? -10.732 2.084 2.925 1.00 92.00 97 TYR A C 1
ATOM 781 O O . TYR A 1 97 ? -9.652 2.039 2.333 1.00 92.00 97 TYR A O 1
ATOM 789 N N . ARG A 1 98 ? -11.321 3.235 3.266 1.00 93.94 98 ARG A N 1
ATOM 790 C CA . ARG A 1 98 ? -10.696 4.554 3.110 1.00 93.94 98 ARG A CA 1
ATOM 791 C C . ARG A 1 98 ? -10.181 5.060 4.449 1.00 93.94 98 ARG A C 1
ATOM 793 O O . ARG A 1 98 ? -10.963 5.328 5.359 1.00 93.94 98 ARG A O 1
ATOM 800 N N . LEU A 1 99 ? -8.870 5.224 4.558 1.00 93.56 99 LEU A N 1
ATOM 801 C CA . LEU A 1 99 ? -8.190 5.612 5.788 1.00 93.56 99 LEU A CA 1
ATOM 802 C C . LEU A 1 99 ? -7.594 7.011 5.648 1.00 93.56 99 LEU A C 1
ATOM 804 O O . LEU A 1 99 ? -7.053 7.370 4.600 1.00 93.56 99 LEU A O 1
ATOM 808 N N . LYS A 1 100 ? -7.676 7.787 6.732 1.00 91.44 100 LYS A N 1
ATOM 809 C CA . LYS A 1 100 ? -7.000 9.077 6.865 1.00 91.44 100 LYS A CA 1
ATOM 810 C C . LYS A 1 100 ? -5.862 8.936 7.865 1.00 91.44 100 LYS A C 1
ATOM 812 O O . LYS A 1 100 ? -6.065 8.452 8.976 1.00 91.44 100 LYS A O 1
ATOM 817 N N . ARG A 1 101 ? -4.678 9.361 7.446 1.00 82.75 101 ARG A N 1
ATOM 818 C CA . ARG A 1 101 ? -3.434 9.302 8.207 1.00 82.75 101 ARG A CA 1
ATOM 819 C C . ARG A 1 101 ? -3.496 10.204 9.442 1.00 82.75 101 ARG A C 1
ATOM 821 O O . ARG A 1 101 ? -3.936 11.348 9.347 1.00 82.75 101 ARG A O 1
ATOM 828 N N . GLU A 1 102 ? -3.009 9.699 10.573 1.00 83.62 102 GLU A N 1
ATOM 829 C CA . GLU A 1 102 ? -2.864 10.469 11.821 1.00 83.62 102 GLU A CA 1
ATOM 830 C C . GLU A 1 102 ? -1.422 10.919 12.087 1.00 83.62 102 GLU A C 1
ATOM 832 O O . GLU A 1 102 ? -1.211 11.923 12.760 1.00 83.62 102 GLU A O 1
ATOM 837 N N . ALA A 1 103 ? -0.433 10.213 11.530 1.00 81.06 103 ALA A N 1
ATOM 838 C CA . ALA A 1 103 ? 0.991 10.497 11.694 1.00 81.06 103 ALA A CA 1
ATOM 839 C C . ALA A 1 103 ? 1.750 10.308 10.367 1.00 81.06 103 ALA A C 1
ATOM 841 O O . ALA A 1 103 ? 1.323 9.476 9.567 1.00 81.06 103 ALA A O 1
ATOM 842 N N . PRO A 1 104 ? 2.849 11.040 10.106 1.00 80.19 104 PRO A N 1
ATOM 843 C CA . PRO A 1 104 ? 3.639 10.882 8.883 1.00 80.19 104 PRO A CA 1
ATOM 844 C C . PRO A 1 104 ? 4.079 9.428 8.628 1.00 80.19 104 PRO A C 1
ATOM 846 O O . PRO A 1 104 ? 4.375 8.707 9.585 1.00 80.19 104 PRO A O 1
ATOM 849 N N . PRO A 1 105 ? 4.114 8.972 7.362 1.00 81.25 105 PRO A N 1
ATOM 850 C CA . PRO A 1 105 ? 4.553 7.634 7.012 1.00 81.25 105 PRO A CA 1
ATOM 851 C C . PRO A 1 105 ? 6.042 7.477 7.305 1.00 81.25 105 PRO A C 1
ATOM 853 O O . PRO A 1 105 ? 6.845 8.387 7.108 1.00 81.25 105 PRO A O 1
ATOM 856 N N . GLN A 1 106 ? 6.411 6.278 7.732 1.00 85.50 106 GLN A N 1
ATOM 857 C CA . GLN A 1 106 ? 7.800 5.852 7.759 1.00 85.50 106 GLN A CA 1
ATOM 858 C C . GLN A 1 106 ? 8.039 4.999 6.522 1.00 85.50 106 GLN A C 1
ATOM 860 O O . GLN A 1 106 ? 7.454 3.925 6.378 1.00 85.50 106 GLN A O 1
ATOM 865 N N . TRP A 1 107 ? 8.857 5.510 5.610 1.00 85.12 107 TRP A N 1
ATOM 866 C CA . TRP A 1 107 ? 9.185 4.820 4.372 1.00 85.12 107 TRP A CA 1
ATOM 867 C C . TRP A 1 107 ? 10.434 3.967 4.548 1.00 85.12 107 TRP A C 1
ATOM 869 O O . TRP A 1 107 ? 11.416 4.404 5.145 1.00 85.12 107 TRP A O 1
ATOM 879 N N . ILE A 1 108 ? 10.398 2.762 3.987 1.00 87.31 108 ILE A N 1
ATOM 880 C CA . ILE A 1 108 ? 11.557 1.883 3.865 1.00 87.31 108 ILE A CA 1
ATOM 881 C C . ILE A 1 108 ? 11.568 1.361 2.430 1.00 87.31 108 ILE A C 1
ATOM 883 O O . ILE A 1 108 ? 10.603 0.732 1.992 1.00 87.31 108 ILE A O 1
ATOM 887 N N . THR A 1 109 ? 12.652 1.627 1.709 1.00 87.06 109 THR A N 1
ATOM 888 C CA . THR A 1 109 ? 12.925 1.123 0.360 1.00 87.06 109 THR A CA 1
ATOM 889 C C . THR A 1 109 ? 14.081 0.131 0.433 1.00 87.06 109 THR A C 1
ATOM 891 O O . THR A 1 109 ? 15.116 0.405 1.035 1.00 87.06 109 THR A O 1
ATOM 894 N N . GLN A 1 110 ? 13.904 -1.060 -0.138 1.00 86.50 110 GLN A N 1
ATOM 895 C CA . GLN A 1 110 ? 14.946 -2.085 -0.156 1.00 86.50 110 GLN A CA 1
ATOM 896 C C . GLN A 1 110 ? 14.795 -2.994 -1.374 1.00 86.50 110 GLN A C 1
ATOM 898 O O . GLN A 1 110 ? 13.682 -3.358 -1.752 1.00 86.50 110 GLN A O 1
ATOM 903 N N . ILE A 1 111 ? 15.925 -3.398 -1.953 1.00 83.94 111 ILE A N 1
ATOM 904 C CA . ILE A 1 111 ? 15.989 -4.480 -2.936 1.00 83.94 111 ILE A CA 1
ATOM 905 C C . ILE A 1 111 ? 16.394 -5.740 -2.176 1.00 83.94 111 ILE A C 1
ATOM 907 O O . ILE A 1 111 ? 17.452 -5.774 -1.549 1.00 83.94 111 ILE A O 1
ATOM 911 N N . VAL A 1 112 ? 15.550 -6.767 -2.226 1.00 82.38 112 VAL A N 1
ATOM 912 C CA . VAL A 1 112 ? 15.791 -8.046 -1.550 1.00 82.38 112 VAL A CA 1
ATOM 913 C C . VAL A 1 112 ? 15.971 -9.166 -2.578 1.00 82.38 112 VAL A C 1
ATOM 915 O O . VAL A 1 112 ? 15.273 -9.169 -3.594 1.00 82.38 112 VAL A O 1
ATOM 918 N N . PRO A 1 113 ? 16.888 -10.124 -2.352 1.00 77.69 113 PRO A N 1
ATOM 919 C CA . PRO A 1 113 ? 16.975 -11.319 -3.183 1.00 77.69 113 PRO A CA 1
ATOM 920 C C . PRO A 1 113 ? 15.656 -12.100 -3.150 1.00 77.69 113 PRO A C 1
ATOM 922 O O . PRO A 1 113 ? 15.080 -12.293 -2.081 1.00 77.69 113 PRO A O 1
ATOM 925 N N . PHE A 1 114 ? 15.203 -12.587 -4.308 1.00 67.06 114 PHE A N 1
ATOM 926 C CA . PHE A 1 114 ? 13.979 -13.393 -4.408 1.00 67.06 114 PHE A CA 1
ATOM 927 C C . PHE A 1 114 ? 14.080 -14.707 -3.614 1.00 67.06 114 PHE A C 1
ATOM 929 O O . PHE A 1 114 ? 13.123 -15.124 -2.968 1.00 67.06 114 PHE A O 1
ATOM 936 N N . ASN A 1 115 ? 15.271 -15.318 -3.597 1.00 67.50 115 ASN A N 1
ATOM 937 C CA . ASN A 1 115 ? 15.556 -16.525 -2.832 1.00 67.50 115 ASN A CA 1
ATOM 938 C C . ASN A 1 115 ? 16.458 -16.218 -1.638 1.00 67.50 115 ASN A C 1
ATOM 940 O O . ASN A 1 115 ? 17.622 -15.846 -1.792 1.00 67.50 115 ASN A O 1
ATOM 944 N N . ASN A 1 116 ? 15.949 -16.506 -0.444 1.00 53.44 116 ASN A N 1
ATOM 945 C CA . ASN A 1 116 ? 16.792 -16.772 0.710 1.00 53.44 116 ASN A CA 1
ATOM 946 C C . ASN A 1 116 ? 17.379 -18.175 0.533 1.00 53.44 116 ASN A C 1
ATOM 948 O O . ASN A 1 116 ? 16.856 -19.140 1.092 1.00 53.44 116 ASN A O 1
ATOM 952 N N . ALA A 1 117 ? 18.453 -18.324 -0.248 1.00 49.44 117 ALA A N 1
ATOM 953 C CA . ALA A 1 117 ? 19.313 -19.478 -0.017 1.00 49.44 117 ALA A CA 1
ATOM 954 C C . ALA A 1 117 ? 19.713 -19.402 1.468 1.00 49.44 117 ALA A C 1
ATOM 956 O O . ALA A 1 117 ? 20.219 -18.352 1.883 1.00 49.44 117 ALA A O 1
ATOM 957 N N . PRO A 1 118 ? 19.425 -20.420 2.300 1.00 49.38 118 PRO A N 1
ATOM 958 C CA . PRO A 1 118 ? 19.825 -20.375 3.695 1.00 49.38 118 PRO A CA 1
ATOM 959 C C . PRO A 1 118 ? 21.338 -20.171 3.708 1.00 49.38 118 PRO A C 1
ATOM 961 O O . PRO A 1 118 ? 22.078 -21.014 3.199 1.00 49.38 118 PRO A O 1
ATOM 964 N N . MET A 1 119 ? 21.799 -19.025 4.222 1.00 49.03 119 MET A N 1
ATOM 965 C CA . MET A 1 119 ? 23.222 -18.823 4.477 1.00 49.03 119 MET A CA 1
ATOM 966 C C . MET A 1 119 ? 23.688 -20.026 5.288 1.00 49.03 119 MET A C 1
ATOM 968 O O . MET A 1 119 ? 23.109 -20.311 6.335 1.00 49.03 119 MET A O 1
ATOM 972 N N . GLY A 1 120 ? 24.643 -20.773 4.730 1.00 43.56 120 GLY A N 1
ATOM 973 C CA . GLY A 1 120 ? 25.022 -22.114 5.150 1.00 43.56 120 GLY A CA 1
ATOM 974 C C . GLY A 1 120 ? 25.362 -22.213 6.631 1.00 43.56 120 GLY A C 1
ATOM 975 O O . GLY A 1 120 ? 26.529 -22.165 7.014 1.00 43.56 120 GLY A O 1
ATOM 976 N N . GLY A 1 121 ? 24.340 -22.439 7.452 1.00 40.53 121 GLY A N 1
ATOM 977 C CA . GLY A 1 121 ? 24.484 -23.067 8.745 1.00 40.53 121 GLY A CA 1
ATOM 978 C C . GLY A 1 121 ? 24.988 -24.473 8.482 1.00 40.53 121 GLY A C 1
ATOM 979 O O . GLY A 1 121 ? 24.199 -25.391 8.271 1.00 40.53 121 GLY A O 1
ATOM 980 N N . GLN A 1 122 ? 26.311 -24.632 8.445 1.00 42.59 122 GLN A N 1
ATOM 981 C CA . GLN A 1 122 ? 26.927 -25.915 8.727 1.00 42.59 122 GLN A CA 1
ATOM 982 C C . GLN A 1 122 ? 26.331 -26.375 10.054 1.00 42.59 122 GLN A C 1
ATOM 984 O O . GLN A 1 122 ? 26.667 -25.848 11.111 1.00 42.59 122 GLN A O 1
ATOM 989 N N . ILE A 1 123 ? 25.404 -27.327 9.994 1.00 53.12 123 ILE A N 1
ATOM 990 C CA . ILE A 1 123 ? 25.089 -28.148 11.150 1.00 53.12 123 ILE A CA 1
ATOM 991 C C . ILE A 1 123 ? 26.427 -28.820 11.478 1.00 53.12 123 ILE A C 1
ATOM 993 O O . ILE A 1 123 ? 26.931 -29.559 10.624 1.00 53.12 123 ILE A O 1
ATOM 997 N N . PRO A 1 124 ? 27.072 -28.526 12.625 1.00 52.06 124 PRO A N 1
ATOM 998 C CA . PRO A 1 124 ? 28.277 -29.248 12.988 1.00 52.06 124 PRO A CA 1
ATOM 999 C C . PRO A 1 124 ? 27.919 -30.739 13.001 1.00 52.06 124 PRO A C 1
ATOM 1001 O O . PRO A 1 124 ? 26.841 -31.092 13.494 1.00 52.06 124 PRO A O 1
ATOM 1004 N N . PRO A 1 125 ? 28.756 -31.619 12.422 1.00 53.28 125 PRO A N 1
ATOM 1005 C CA . PRO A 1 125 ? 28.469 -33.042 12.438 1.00 53.28 125 PRO A CA 1
ATOM 1006 C C . PRO A 1 125 ? 28.238 -33.480 13.891 1.00 53.28 125 PRO A C 1
ATOM 1008 O O . PRO A 1 125 ? 28.924 -32.978 14.790 1.00 53.28 125 PRO A O 1
ATOM 1011 N N . PRO A 1 126 ? 27.267 -34.375 14.147 1.00 46.88 126 PRO A N 1
ATOM 1012 C CA . PRO A 1 126 ? 27.012 -34.853 15.493 1.00 46.88 126 PRO A CA 1
ATOM 1013 C C . PRO A 1 126 ? 28.317 -35.401 16.067 1.00 46.88 126 PRO A C 1
ATOM 1015 O O . PRO A 1 126 ? 28.981 -36.227 15.437 1.00 46.88 126 PRO A O 1
ATOM 1018 N N . VAL A 1 127 ? 28.691 -34.891 17.245 1.00 53.56 127 VAL A N 1
ATOM 1019 C CA . VAL A 1 127 ? 29.834 -35.365 18.026 1.00 53.56 127 VAL A CA 1
ATOM 1020 C C . VAL A 1 127 ? 29.726 -36.881 18.109 1.00 53.56 127 VAL A C 1
ATOM 1022 O O . VAL A 1 127 ? 28.807 -37.416 18.729 1.00 53.56 127 VAL A O 1
ATOM 1025 N N . GLY A 1 128 ? 30.641 -37.566 17.422 1.00 49.06 128 GLY A N 1
ATOM 1026 C CA . GLY A 1 128 ? 30.723 -39.014 17.443 1.00 49.06 128 GLY A CA 1
ATOM 1027 C C . GLY A 1 128 ? 30.842 -39.472 18.888 1.00 49.06 128 GLY A C 1
ATOM 1028 O O . GLY A 1 128 ? 31.783 -39.107 19.592 1.00 49.06 128 GLY A O 1
ATOM 1029 N N . THR A 1 129 ? 29.870 -40.257 19.344 1.00 47.94 129 THR A N 1
ATOM 1030 C CA . THR A 1 129 ? 29.972 -40.972 20.610 1.00 47.94 129 THR A CA 1
ATOM 1031 C C . THR A 1 129 ? 31.197 -41.869 20.547 1.00 47.94 129 THR A C 1
ATOM 1033 O O . THR A 1 129 ? 31.236 -42.829 19.773 1.00 47.94 129 THR A O 1
ATOM 1036 N N . SER A 1 130 ? 32.186 -41.515 21.364 1.00 49.06 130 SER A N 1
ATOM 1037 C CA . SER A 1 130 ? 33.326 -42.341 21.735 1.00 49.06 130 SER A CA 1
ATOM 1038 C C . SER A 1 130 ? 32.874 -43.783 21.969 1.00 49.06 130 SER A C 1
ATOM 1040 O O . SER A 1 130 ? 32.093 -44.058 22.881 1.00 49.06 130 SER A O 1
ATOM 1042 N N . LYS A 1 131 ? 33.354 -44.707 21.135 1.00 47.25 131 LYS A N 1
ATOM 1043 C CA . LYS A 1 131 ? 33.417 -46.119 21.499 1.00 47.25 131 LYS A CA 1
ATOM 1044 C C . LYS A 1 131 ? 34.807 -46.363 22.062 1.00 47.25 131 LYS A C 1
ATOM 1046 O O . LYS A 1 131 ? 35.779 -46.407 21.313 1.00 47.25 131 LYS A O 1
ATOM 1051 N N . SER A 1 132 ? 34.879 -46.502 23.380 1.00 46.94 132 SER A N 1
ATOM 1052 C CA . SER A 1 132 ? 36.041 -47.056 24.064 1.00 46.94 132 SER A CA 1
ATOM 1053 C C . SER A 1 132 ? 36.304 -48.471 23.533 1.00 46.94 132 SER A C 1
ATOM 1055 O O . SER A 1 132 ? 35.368 -49.278 23.521 1.00 46.94 132 SER A O 1
ATOM 1057 N N . PRO A 1 133 ? 37.525 -48.801 23.085 1.00 53.97 133 PRO A N 1
ATOM 1058 C CA . PRO A 1 133 ? 37.884 -50.184 22.829 1.00 53.97 133 PRO A CA 1
ATOM 1059 C C . PRO A 1 133 ? 38.072 -50.911 24.164 1.00 53.97 133 PRO A C 1
ATOM 1061 O O . PRO A 1 133 ? 38.584 -50.344 25.132 1.00 53.97 133 PRO A O 1
ATOM 1064 N N . THR A 1 134 ? 37.573 -52.143 24.193 1.00 58.59 134 THR A N 1
ATOM 1065 C CA . THR A 1 134 ? 37.749 -53.122 25.273 1.00 58.59 134 THR A CA 1
ATOM 1066 C C . THR A 1 134 ? 39.091 -53.821 25.121 1.00 58.59 134 THR A C 1
ATOM 1068 O O . THR A 1 134 ? 39.508 -54.003 23.953 1.00 58.59 134 THR A O 1
#

Secondary structure (DSSP, 8-state):
------TTSPPHHHHHHHHHH-TT-EEEEEEEEEEETTEEEEEEEEEEE--SSSPPPPPPPPEEETTEEEEEEEEEHHHHHHHHHHHHTTEEEETTEEEE-SS----------S---------PPP--------

Foldseek 3Di:
DDPPPPLLDDDPVVLVVLVVQDQPWKKKKKWKWFDDPNDIDTPDMDIDTDPDPDDDDDWDDWDDDPTMITAIDMDTSVRSVVQVVVVSVQWHDGPPDIGGHPDRDDDDDDDDDPDCPPPDPPPPPPDDPDDDDD

Organism: NCBI:txid2913261

Radius of gyration: 21.42 Å; chains: 1; bounding box: 52×68×43 Å

Sequence (134 aa):
MNPDYTLDALPTELVEYIERAGEASRFRRRAVLTNGNGKWELRCCTVEWFFCDEEMPSAASTHQYEKAVLYEDVLSERQCLEFVTELSKGIAQFGDYRLKREAPPQWITQIVPFNNAPMGGQIPPPVGTSKSPT